Protein AF-A0A4R3TST7-F1 (afdb_monomer)

Secondary structure (DSSP, 8-state):
------SSTT--------HHHHHHHHTS-HHHHHHHHHHHHTSGGGG------HHHHHHHHHHHHHHHH--

Foldseek 3Di:
DDDPPPDCPPPPDPPPDDPVRVVVLVPDDPVVNVVVVVVVCPDPVNPDDDPDDPVSVVVVVVVVVVVVVVD

Radius of gyration: 18.76 Å; Cα contacts (8 Å, |Δi|>4): 8; chains: 1; bounding box: 40×47×36 Å

Solvent-accessible surface area (backbone atoms only — not comparable to full-atom values): 4675 Å² total; per-residue (Å²): 138,83,84,90,82,79,88,62,88,82,60,78,66,82,82,71,75,51,71,69,56,52,53,58,56,68,70,46,54,68,69,57,53,50,51,53,51,52,57,56,57,66,35,71,82,68,66,67,83,71,91,65,50,75,65,52,53,49,51,53,53,52,50,56,54,53,53,66,73,76,110

pLDDT: mean 79.19, std 18.74, range [35.91, 98.12]

Structure (mmCIF, N/CA/C/O backbone):
data_AF-A0A4R3TST7-F1
#
_entry.id   AF-A0A4R3TST7-F1
#
loop_
_atom_site.group_PDB
_atom_site.id
_atom_site.type_symbol
_atom_site.label_atom_id
_atom_site.label_alt_id
_atom_site.label_comp_id
_atom_site.label_asym_id
_atom_site.label_entity_id
_atom_site.label_seq_id
_atom_site.pdbx_PDB_ins_code
_atom_site.Cartn_x
_atom_site.Cartn_y
_atom_site.Cartn_z
_atom_site.occupancy
_atom_site.B_iso_or_equiv
_atom_site.auth_seq_id
_atom_site.auth_comp_id
_atom_site.auth_asym_id
_atom_site.auth_atom_id
_atom_site.pdbx_PDB_model_num
ATOM 1 N N . MET A 1 1 ? 26.879 34.865 -6.983 1.00 35.91 1 MET A N 1
ATOM 2 C CA . MET A 1 1 ? 26.502 33.850 -5.977 1.00 35.91 1 MET A CA 1
ATOM 3 C C . MET A 1 1 ? 25.303 33.101 -6.527 1.00 35.91 1 MET A C 1
ATOM 5 O O . MET A 1 1 ? 24.205 33.634 -6.468 1.00 35.91 1 MET A O 1
ATOM 9 N N . SER A 1 2 ? 25.518 31.955 -7.175 1.00 40.47 2 SER A N 1
ATOM 10 C CA . SER A 1 2 ? 24.436 31.210 -7.833 1.00 40.47 2 SER A CA 1
ATOM 11 C C . SER A 1 2 ? 23.870 30.164 -6.880 1.00 40.47 2 SER A C 1
ATOM 13 O O . SER A 1 2 ? 24.588 29.279 -6.416 1.00 40.47 2 SER A O 1
ATOM 15 N N . GLN A 1 3 ? 22.586 30.322 -6.568 1.00 44.56 3 GLN A N 1
ATOM 16 C CA . GLN A 1 3 ? 21.785 29.410 -5.762 1.00 44.56 3 GLN A CA 1
ATOM 17 C C . GLN A 1 3 ? 21.731 28.043 -6.450 1.00 44.56 3 GLN A C 1
ATOM 19 O O . GLN A 1 3 ? 21.177 27.910 -7.537 1.00 44.56 3 GLN A O 1
ATOM 24 N N . THR A 1 4 ? 22.315 27.028 -5.817 1.00 43.28 4 THR A N 1
ATOM 25 C CA . THR A 1 4 ? 22.092 25.622 -6.179 1.00 43.28 4 THR A CA 1
ATOM 26 C C . THR A 1 4 ? 20.978 25.098 -5.282 1.00 43.28 4 THR A C 1
ATOM 28 O O . THR A 1 4 ? 21.227 24.354 -4.340 1.00 43.28 4 THR A O 1
ATOM 31 N N . THR A 1 5 ? 19.750 25.548 -5.525 1.00 48.22 5 THR A N 1
ATOM 32 C CA . THR A 1 5 ? 18.578 25.089 -4.769 1.00 48.22 5 THR A CA 1
ATOM 33 C C . THR A 1 5 ? 17.514 24.593 -5.732 1.00 48.22 5 THR A C 1
ATOM 35 O O . THR A 1 5 ? 16.405 25.100 -5.727 1.00 48.22 5 THR A O 1
ATOM 38 N N . ASP A 1 6 ? 17.857 23.634 -6.596 1.00 49.19 6 ASP A N 1
ATOM 39 C CA . ASP A 1 6 ? 16.829 22.931 -7.373 1.00 49.19 6 ASP A CA 1
ATOM 40 C C . ASP A 1 6 ? 17.293 21.569 -7.918 1.00 49.19 6 ASP A C 1
ATOM 42 O O . ASP A 1 6 ? 17.277 21.309 -9.117 1.00 49.19 6 ASP A O 1
ATOM 46 N N . GLN A 1 7 ? 17.804 20.687 -7.052 1.00 44.16 7 GLN A N 1
ATOM 47 C CA . GLN A 1 7 ? 18.137 19.308 -7.464 1.00 44.16 7 GLN A CA 1
ATOM 48 C C . GLN A 1 7 ? 17.434 18.210 -6.660 1.00 44.16 7 GLN A C 1
ATOM 50 O O . GLN A 1 7 ? 17.588 17.033 -6.973 1.00 44.16 7 GLN A O 1
ATOM 55 N N . PHE A 1 8 ? 16.603 18.580 -5.682 1.00 47.62 8 PHE A N 1
ATOM 56 C CA . PHE A 1 8 ? 15.847 17.630 -4.856 1.00 47.62 8 PHE A CA 1
ATOM 57 C C . PHE A 1 8 ? 14.323 17.728 -5.032 1.00 47.62 8 PHE A C 1
ATOM 59 O O . PHE A 1 8 ? 13.599 16.945 -4.425 1.00 47.62 8 PHE A O 1
ATOM 66 N N . ALA A 1 9 ? 13.820 18.622 -5.893 1.00 44.91 9 ALA A N 1
ATOM 67 C CA . ALA A 1 9 ? 12.383 18.870 -6.064 1.00 44.91 9 ALA A CA 1
ATOM 68 C C . ALA A 1 9 ? 11.579 17.687 -6.654 1.00 44.91 9 ALA A C 1
ATOM 70 O O . ALA A 1 9 ? 10.356 17.702 -6.601 1.00 44.91 9 ALA A O 1
ATOM 71 N N . ASN A 1 10 ? 12.245 16.645 -7.170 1.00 44.19 10 ASN A N 1
ATOM 72 C CA . ASN A 1 10 ? 11.607 15.457 -7.761 1.00 44.19 10 ASN A CA 1
ATOM 73 C C . ASN A 1 10 ? 11.946 14.140 -7.042 1.00 44.19 10 ASN A C 1
ATOM 75 O O . ASN A 1 10 ? 11.815 13.059 -7.617 1.00 44.19 10 ASN A O 1
ATOM 79 N N . ILE A 1 11 ? 12.377 14.203 -5.782 1.00 47.84 11 ILE A N 1
ATOM 80 C CA . ILE A 1 11 ? 12.277 13.048 -4.890 1.00 47.84 11 ILE A CA 1
ATOM 81 C C . ILE A 1 11 ? 10.934 13.220 -4.196 1.00 47.84 11 ILE A C 1
ATOM 83 O O . ILE A 1 11 ? 10.850 13.953 -3.215 1.00 47.84 11 ILE A O 1
ATOM 87 N N . THR A 1 12 ? 9.863 12.606 -4.712 1.00 53.50 12 THR A N 1
ATOM 88 C CA . THR A 1 12 ? 8.669 12.425 -3.877 1.00 53.50 12 THR A CA 1
ATOM 89 C C . THR A 1 12 ? 9.167 11.750 -2.606 1.00 53.50 12 THR A C 1
ATOM 91 O O . THR A 1 12 ? 9.726 10.651 -2.720 1.00 53.50 12 THR A O 1
ATOM 94 N N . PRO A 1 13 ? 9.074 12.393 -1.426 1.00 49.66 13 PRO A N 1
ATOM 95 C CA . PRO A 1 13 ? 9.460 11.721 -0.203 1.00 49.66 13 PRO A CA 1
ATOM 96 C C . PRO A 1 13 ? 8.675 10.414 -0.164 1.00 49.66 13 PRO A C 1
ATOM 98 O O . PRO A 1 13 ? 7.536 10.368 -0.640 1.00 49.66 13 PRO A O 1
ATOM 101 N N . SER A 1 14 ? 9.286 9.347 0.362 1.00 53.41 14 SER A N 1
ATOM 102 C CA . SER A 1 14 ? 8.504 8.241 0.917 1.00 53.41 14 SER A CA 1
ATOM 103 C C . SER A 1 14 ? 7.324 8.895 1.617 1.00 53.41 14 SER A C 1
ATOM 105 O O . SER A 1 14 ? 7.553 9.699 2.525 1.00 53.41 14 SER A O 1
ATOM 107 N N . ALA A 1 15 ? 6.109 8.684 1.108 1.00 68.62 15 ALA A N 1
ATOM 108 C CA . ALA A 1 15 ? 4.914 9.292 1.665 1.00 68.62 15 ALA A CA 1
ATOM 109 C C . ALA A 1 15 ? 4.636 8.554 2.971 1.00 68.62 15 ALA A C 1
ATOM 111 O O . ALA A 1 15 ? 3.764 7.695 3.055 1.00 68.62 15 ALA A O 1
ATOM 112 N N . THR A 1 16 ? 5.494 8.806 3.958 1.00 78.69 16 THR A N 1
ATOM 113 C CA . THR A 1 16 ? 5.340 8.344 5.319 1.00 78.69 16 THR A CA 1
ATOM 114 C C . THR A 1 16 ? 4.023 8.945 5.780 1.00 78.69 16 THR A C 1
ATOM 116 O O . THR A 1 16 ? 3.915 10.175 5.791 1.00 78.69 16 THR A O 1
ATOM 119 N N . PRO A 1 17 ? 3.013 8.116 6.086 1.00 84.81 17 PRO A N 1
ATOM 120 C CA . PRO A 1 17 ? 1.708 8.620 6.469 1.00 84.81 17 PRO A CA 1
ATOM 121 C C . PRO A 1 17 ? 1.837 9.543 7.678 1.00 84.81 17 PRO A C 1
ATOM 123 O O . PRO A 1 17 ? 2.606 9.269 8.603 1.00 84.81 17 PRO A O 1
ATOM 126 N N . SER A 1 18 ? 1.081 10.632 7.675 1.00 90.06 18 SER A N 1
ATOM 127 C CA . SER A 1 18 ? 0.926 11.488 8.843 1.00 90.06 18 SER A CA 1
ATOM 128 C C . SER A 1 18 ? 0.209 10.745 9.974 1.00 90.06 18 SER A C 1
ATOM 130 O O . SER A 1 18 ? -0.533 9.786 9.757 1.00 90.06 18 SER A O 1
ATOM 132 N N . GLU A 1 19 ? 0.385 11.216 11.206 1.00 93.12 19 GLU A N 1
ATOM 133 C CA . GLU A 1 19 ? -0.286 10.640 12.376 1.00 93.12 19 GLU A CA 1
ATOM 134 C C . GLU A 1 19 ? -1.818 10.682 12.249 1.00 93.12 19 GLU A C 1
ATOM 136 O O . GLU A 1 19 ? -2.499 9.717 12.593 1.00 93.12 19 GLU A O 1
ATOM 141 N N . ALA A 1 20 ? -2.359 11.747 11.651 1.00 92.56 20 ALA A N 1
ATOM 142 C CA . ALA A 1 20 ? -3.788 11.871 11.376 1.00 92.56 20 ALA A CA 1
ATOM 143 C C . ALA A 1 20 ? -4.290 10.810 10.378 1.00 92.56 20 ALA A C 1
ATOM 145 O O . ALA A 1 20 ? -5.383 10.268 10.546 1.00 92.56 20 ALA A O 1
ATOM 146 N N . GLU A 1 21 ? -3.495 10.480 9.356 1.00 91.31 21 GLU A N 1
ATOM 147 C CA . GLU A 1 21 ? -3.824 9.415 8.399 1.00 91.31 21 GLU A CA 1
ATOM 148 C C . GLU A 1 21 ? -3.775 8.032 9.058 1.00 91.31 21 GLU A C 1
ATOM 150 O O . GLU A 1 21 ? -4.650 7.200 8.806 1.00 91.31 21 GLU A O 1
ATOM 155 N N . LEU A 1 22 ? -2.805 7.799 9.950 1.00 94.06 22 LEU A N 1
ATOM 156 C CA . LEU A 1 22 ? -2.717 6.565 10.735 1.00 94.06 22 LEU A CA 1
ATOM 157 C C . LEU A 1 22 ? -3.913 6.408 11.683 1.00 94.06 22 LEU A C 1
ATOM 159 O O . LEU A 1 22 ? -4.498 5.327 11.763 1.00 94.06 22 LEU A O 1
ATOM 163 N N . GLU A 1 23 ? -4.319 7.476 12.368 1.00 96.31 23 GLU A N 1
ATOM 164 C CA . GLU A 1 23 ? -5.474 7.451 13.268 1.00 96.31 23 GLU A CA 1
ATOM 165 C C . GLU A 1 23 ? -6.787 7.245 12.495 1.00 96.31 23 GLU A C 1
ATOM 167 O O . GLU A 1 23 ? -7.638 6.446 12.896 1.00 96.31 23 GLU A O 1
ATOM 172 N N . ALA A 1 24 ? -6.948 7.918 11.351 1.00 95.62 24 ALA A N 1
ATOM 173 C CA . ALA A 1 24 ? -8.096 7.725 10.470 1.00 95.62 24 ALA A CA 1
ATOM 174 C C . ALA A 1 24 ? -8.182 6.278 9.962 1.00 95.62 24 ALA A C 1
ATOM 176 O O . ALA A 1 24 ? -9.270 5.703 9.920 1.00 95.62 24 ALA A O 1
ATOM 177 N N . TRP A 1 25 ? -7.041 5.668 9.631 1.00 94.94 25 TRP A N 1
ATOM 178 C CA . TRP A 1 25 ? -6.963 4.259 9.258 1.00 94.94 25 TRP A CA 1
ATOM 179 C C . TRP A 1 25 ? -7.336 3.323 10.417 1.00 94.94 25 TRP A C 1
ATOM 181 O O . TRP A 1 25 ? -8.117 2.385 10.233 1.00 94.94 25 TRP A O 1
ATOM 191 N N . ALA A 1 26 ? -6.826 3.590 11.621 1.00 96.31 26 ALA A N 1
ATOM 192 C CA . ALA A 1 26 ? -7.097 2.790 12.815 1.00 96.31 26 ALA A CA 1
ATOM 193 C C . ALA A 1 26 ? -8.582 2.792 13.220 1.00 96.31 26 ALA A C 1
ATOM 195 O O . ALA A 1 26 ? -9.062 1.808 13.779 1.00 96.31 26 ALA A O 1
ATOM 196 N N . LYS A 1 27 ? -9.320 3.862 12.901 1.00 98.00 27 LYS A N 1
ATOM 197 C CA . LYS A 1 27 ? -10.770 3.976 13.143 1.00 98.00 27 LYS A CA 1
ATOM 198 C C . LYS A 1 27 ? -11.630 3.168 12.165 1.00 98.00 27 LYS A C 1
ATOM 200 O O . LYS A 1 27 ? -12.823 2.997 12.415 1.00 98.00 27 LYS A O 1
ATOM 205 N N . LEU A 1 28 ? -11.070 2.686 11.052 1.00 97.56 28 LEU A N 1
ATOM 206 C CA . LEU A 1 28 ? -11.821 1.871 10.098 1.00 97.56 28 LEU A CA 1
ATOM 207 C C . LEU A 1 28 ? -12.157 0.494 10.694 1.00 97.56 28 LEU A C 1
ATOM 209 O O . LEU A 1 28 ? -11.305 -0.114 11.346 1.00 97.56 28 LEU A O 1
ATOM 213 N N . PRO A 1 29 ? -13.349 -0.059 10.401 1.00 98.12 29 PRO A N 1
ATOM 214 C CA . PRO A 1 29 ? -13.636 -1.459 10.676 1.00 98.12 29 PRO A CA 1
ATOM 215 C C . PRO A 1 29 ? -12.607 -2.373 10.008 1.00 98.12 29 PRO A C 1
ATOM 217 O O . PRO A 1 29 ? -12.116 -2.083 8.912 1.00 98.12 29 PRO A O 1
ATOM 220 N N . ARG A 1 30 ? -12.318 -3.517 10.637 1.00 97.31 30 ARG A N 1
ATOM 221 C CA . ARG A 1 30 ? -11.306 -4.454 10.137 1.00 97.31 30 ARG A CA 1
ATOM 2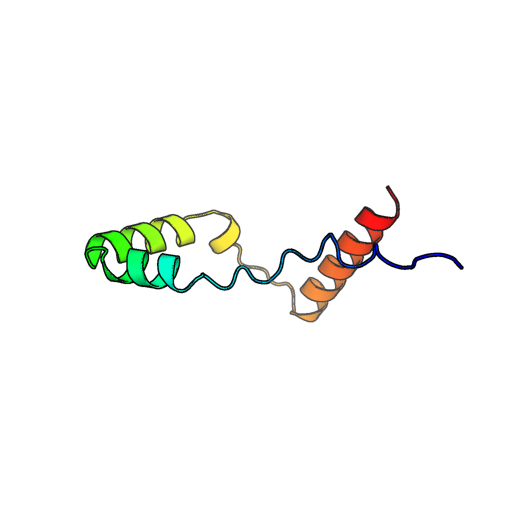22 C C . ARG A 1 30 ? -11.579 -4.905 8.700 1.00 97.31 30 ARG A C 1
ATOM 224 O O . ARG A 1 30 ? -10.649 -4.941 7.898 1.00 97.31 30 ARG A O 1
ATOM 231 N N . ASP A 1 31 ? -12.834 -5.177 8.365 1.00 98.12 31 ASP A N 1
ATOM 232 C CA . ASP A 1 31 ? -13.223 -5.611 7.019 1.00 98.12 31 ASP A CA 1
ATOM 233 C C . ASP A 1 31 ? -12.950 -4.536 5.962 1.00 98.12 31 ASP A C 1
ATOM 235 O O . ASP A 1 31 ? -12.501 -4.844 4.861 1.00 98.12 31 ASP A O 1
ATOM 239 N N . GLU A 1 32 ? -13.131 -3.259 6.308 1.00 97.31 32 GLU A N 1
ATOM 240 C CA . GLU A 1 32 ? -12.847 -2.144 5.403 1.00 97.31 32 GLU A CA 1
ATOM 241 C C . GLU A 1 32 ? -11.337 -1.958 5.193 1.00 97.31 32 GLU A C 1
ATOM 243 O O . GLU A 1 32 ? -10.900 -1.702 4.070 1.00 97.31 32 GLU A O 1
ATOM 248 N N . GLN A 1 33 ? -10.521 -2.154 6.235 1.00 97.50 33 GLN A N 1
ATOM 249 C CA . GLN A 1 33 ? -9.061 -2.182 6.090 1.00 97.50 33 GLN A CA 1
ATOM 250 C C . GLN A 1 33 ? -8.623 -3.306 5.141 1.00 97.50 33 GLN A C 1
ATOM 252 O O . GLN A 1 33 ? -7.829 -3.077 4.227 1.00 97.50 33 GLN A O 1
ATOM 257 N N . VAL A 1 34 ? -9.159 -4.517 5.332 1.00 97.12 34 VAL A N 1
ATOM 258 C CA . VAL A 1 34 ? -8.841 -5.685 4.495 1.00 97.12 34 VAL A CA 1
ATOM 259 C C . VAL A 1 34 ? -9.284 -5.457 3.050 1.00 97.12 34 VAL A C 1
AT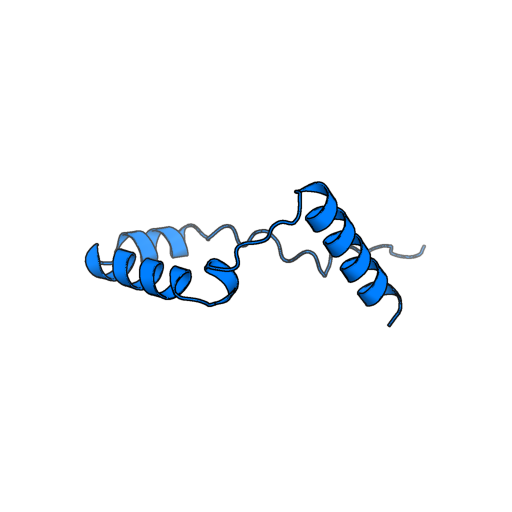OM 261 O O . VAL A 1 34 ? -8.491 -5.679 2.137 1.00 97.12 34 VAL A O 1
ATOM 264 N N . ARG A 1 35 ? -10.498 -4.940 2.827 1.00 97.31 35 ARG A N 1
ATOM 265 C CA . ARG A 1 35 ? -11.016 -4.624 1.488 1.00 97.31 35 ARG A CA 1
ATOM 266 C C . ARG A 1 35 ? -10.119 -3.632 0.748 1.00 97.31 35 ARG A C 1
ATOM 268 O O . ARG A 1 35 ? -9.833 -3.826 -0.432 1.00 97.31 35 ARG A O 1
ATOM 275 N N . ARG A 1 36 ? -9.653 -2.579 1.429 1.00 95.19 36 ARG A N 1
ATOM 276 C CA . ARG A 1 36 ? -8.739 -1.582 0.845 1.00 95.19 36 ARG A CA 1
ATOM 277 C C . ARG A 1 36 ? -7.387 -2.187 0.475 1.00 95.19 36 ARG A C 1
ATOM 279 O O . ARG A 1 36 ? -6.892 -1.910 -0.613 1.00 95.19 36 ARG A O 1
ATOM 286 N N . TYR A 1 37 ? -6.827 -3.050 1.324 1.00 92.69 37 TYR A N 1
ATOM 287 C CA . TYR A 1 37 ? -5.600 -3.780 0.989 1.00 92.69 37 TYR A CA 1
ATOM 288 C C . TYR A 1 37 ? -5.788 -4.722 -0.201 1.00 92.69 37 TYR A C 1
ATOM 290 O O . TYR A 1 37 ? -4.958 -4.735 -1.105 1.00 92.69 37 TYR A O 1
ATOM 298 N N . GLN A 1 38 ? -6.883 -5.480 -0.239 1.00 93.75 38 GLN A N 1
ATOM 299 C CA . GLN A 1 38 ? -7.183 -6.369 -1.363 1.00 93.75 38 GLN A CA 1
ATOM 300 C C . GLN A 1 38 ? -7.321 -5.593 -2.677 1.00 93.75 38 GLN A C 1
ATOM 302 O O . GLN A 1 38 ? -6.773 -6.015 -3.690 1.00 93.75 38 GLN A O 1
ATOM 307 N N . ALA A 1 39 ? -7.992 -4.439 -2.658 1.00 90.69 39 ALA A N 1
ATOM 308 C CA . ALA A 1 39 ? -8.117 -3.579 -3.832 1.00 90.69 39 ALA A CA 1
ATOM 309 C C . ALA A 1 39 ? -6.759 -3.039 -4.316 1.00 90.69 39 ALA A C 1
ATOM 311 O O . ALA A 1 39 ? -6.536 -2.960 -5.522 1.00 90.69 39 ALA A O 1
ATOM 312 N N . LEU A 1 40 ? -5.848 -2.702 -3.394 1.00 87.88 40 LEU A N 1
ATOM 313 C CA . LEU A 1 40 ? -4.485 -2.288 -3.735 1.00 87.88 40 LEU A CA 1
ATOM 314 C C . LEU A 1 40 ? -3.708 -3.430 -4.403 1.00 87.88 40 LEU A C 1
ATOM 316 O O . LEU A 1 40 ? -3.150 -3.246 -5.477 1.00 87.88 40 LEU A O 1
ATOM 320 N N . PHE A 1 41 ? -3.709 -4.626 -3.811 1.00 85.12 41 PHE A N 1
ATOM 321 C CA . PHE A 1 41 ? -2.972 -5.770 -4.363 1.00 85.12 41 PHE A CA 1
ATOM 322 C C . PHE A 1 41 ? -3.595 -6.359 -5.636 1.00 85.12 41 PHE A C 1
ATOM 324 O O . PHE A 1 41 ? -2.930 -7.097 -6.359 1.00 85.12 41 PHE A O 1
ATOM 331 N N . ALA A 1 42 ? -4.849 -6.028 -5.941 1.00 87.94 42 ALA A N 1
ATOM 332 C CA . ALA A 1 42 ? -5.478 -6.372 -7.212 1.00 87.94 42 ALA A CA 1
ATOM 333 C C . ALA A 1 42 ? -4.982 -5.507 -8.386 1.00 87.94 42 ALA A C 1
ATOM 335 O O . ALA A 1 42 ? -5.316 -5.803 -9.534 1.00 87.94 42 ALA A O 1
ATOM 336 N N . GLN A 1 43 ? -4.208 -4.443 -8.135 1.00 85.81 43 GLN A N 1
ATOM 337 C CA . GLN A 1 43 ? -3.660 -3.625 -9.213 1.00 85.81 43 GLN A CA 1
ATOM 338 C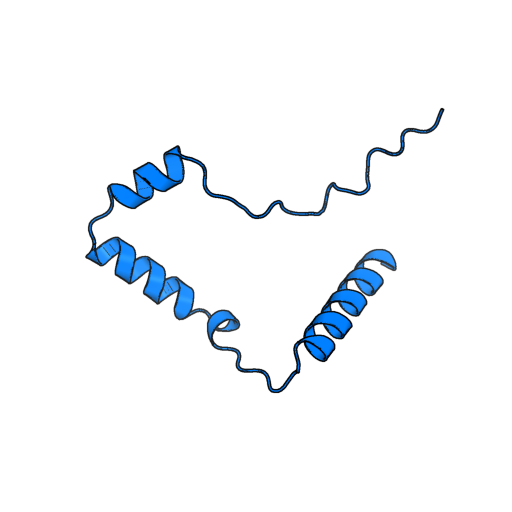 C . GLN A 1 43 ? -2.645 -4.429 -10.048 1.00 85.81 43 GLN A C 1
ATOM 340 O O . GLN A 1 43 ? -1.845 -5.171 -9.473 1.00 85.81 43 GLN A O 1
ATOM 345 N N . PRO A 1 44 ? -2.638 -4.283 -11.390 1.00 78.88 44 PRO A N 1
ATOM 346 C CA . PRO A 1 44 ? -1.749 -5.045 -12.275 1.00 78.88 44 PRO A CA 1
ATOM 347 C C . PRO A 1 44 ? -0.270 -4.933 -11.892 1.00 78.88 44 PRO A C 1
ATOM 349 O O . PRO A 1 44 ? 0.456 -5.924 -11.907 1.00 78.88 44 PRO A O 1
ATOM 352 N N . ASP A 1 45 ? 0.151 -3.745 -11.458 1.00 76.75 45 ASP A N 1
ATOM 353 C CA . ASP A 1 45 ? 1.536 -3.464 -11.084 1.00 76.75 45 ASP A CA 1
ATOM 354 C C . ASP A 1 45 ? 1.987 -4.216 -9.823 1.00 76.75 45 ASP A C 1
ATOM 356 O O . ASP A 1 45 ? 3.178 -4.472 -9.653 1.00 76.75 45 ASP A O 1
ATOM 360 N N . CYS A 1 46 ? 1.051 -4.617 -8.955 1.00 75.69 46 CYS A N 1
ATOM 361 C CA . CYS A 1 46 ? 1.345 -5.362 -7.730 1.00 75.69 46 CYS A CA 1
ATOM 362 C C . CYS A 1 46 ? 1.537 -6.870 -7.958 1.00 75.69 46 CYS A C 1
ATOM 364 O O . CYS A 1 46 ? 2.050 -7.541 -7.066 1.00 75.69 46 CYS A O 1
ATOM 366 N N . ASN A 1 47 ? 1.156 -7.397 -9.127 1.00 70.19 47 ASN A N 1
ATOM 367 C CA . ASN A 1 47 ? 1.274 -8.820 -9.480 1.00 70.19 47 ASN A CA 1
ATOM 368 C C . ASN A 1 47 ? 2.244 -9.074 -10.645 1.00 70.19 47 ASN A C 1
ATOM 370 O O . ASN A 1 47 ? 2.233 -10.150 -11.245 1.00 70.19 47 ASN A O 1
ATOM 374 N N . ASN A 1 48 ? 3.097 -8.100 -10.971 1.00 73.00 48 ASN A N 1
ATOM 375 C CA . ASN A 1 48 ? 4.129 -8.279 -11.983 1.00 73.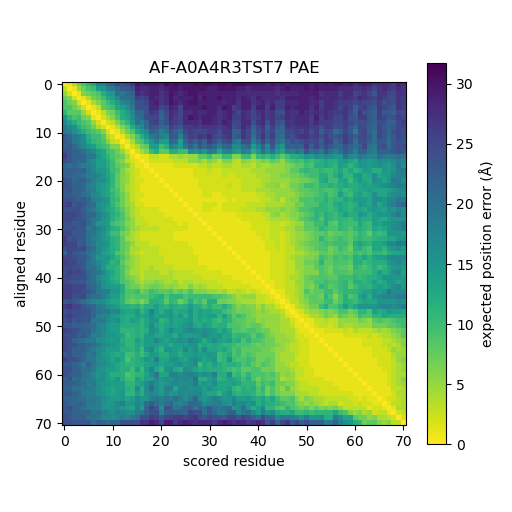00 48 ASN A CA 1
ATOM 376 C C . ASN A 1 48 ? 5.298 -9.087 -11.412 1.00 73.00 48 ASN A C 1
ATOM 378 O O . ASN A 1 48 ? 6.168 -8.566 -10.714 1.00 73.00 48 ASN A O 1
ATOM 382 N N . PHE A 1 49 ? 5.324 -10.375 -11.741 1.00 75.06 49 PHE A N 1
ATOM 383 C CA . PHE A 1 49 ? 6.489 -11.221 -11.523 1.00 75.06 49 PHE A CA 1
ATOM 384 C C . PHE A 1 49 ? 7.537 -10.905 -12.587 1.00 75.06 49 PHE A C 1
ATOM 386 O O . PHE A 1 49 ? 7.237 -10.924 -13.781 1.00 75.06 49 PHE A O 1
ATOM 393 N N . THR A 1 50 ? 8.767 -10.633 -12.160 1.00 80.69 50 THR A N 1
ATOM 394 C CA . THR A 1 50 ? 9.899 -10.453 -13.068 1.00 80.69 50 THR A CA 1
ATOM 395 C C . THR A 1 50 ? 10.955 -11.523 -12.815 1.00 80.69 50 THR A C 1
ATOM 397 O O . THR A 1 50 ? 11.170 -11.941 -11.677 1.00 80.69 50 THR A O 1
ATOM 400 N N . SER A 1 51 ? 11.593 -11.985 -13.889 1.00 90.56 51 SER A N 1
ATOM 401 C CA . SER A 1 51 ? 12.818 -12.786 -13.825 1.00 90.56 51 SER A CA 1
ATOM 402 C C . SER A 1 51 ? 14.066 -11.926 -13.623 1.00 90.56 51 SER A C 1
ATOM 404 O O . SER A 1 51 ? 15.153 -12.477 -13.464 1.00 90.56 51 SER A O 1
ATOM 406 N N . ASP A 1 52 ? 13.916 -10.600 -13.670 1.00 90.06 52 ASP A N 1
ATOM 407 C CA . ASP A 1 52 ? 15.001 -9.649 -13.476 1.00 90.06 52 ASP A CA 1
ATOM 408 C C . ASP A 1 52 ? 15.628 -9.842 -12.100 1.00 90.06 52 ASP A C 1
ATOM 410 O O . ASP A 1 52 ? 14.948 -9.911 -11.068 1.00 90.06 52 ASP A O 1
ATOM 414 N N . THR A 1 53 ? 16.953 -9.883 -12.077 1.00 91.94 53 THR A N 1
ATOM 415 C CA . THR A 1 53 ? 17.680 -9.817 -10.819 1.00 91.94 53 THR A CA 1
ATOM 416 C C . THR A 1 53 ? 17.558 -8.407 -10.228 1.00 91.94 53 THR A C 1
ATOM 418 O O . THR A 1 53 ? 17.275 -7.439 -10.943 1.00 91.94 53 THR A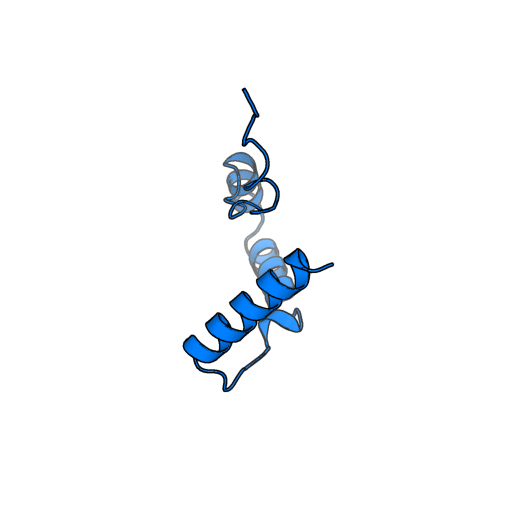 O 1
ATOM 421 N N . PRO A 1 54 ? 17.809 -8.225 -8.921 1.00 89.50 54 PRO A N 1
ATOM 422 C CA . PRO A 1 54 ? 17.873 -6.889 -8.333 1.00 89.50 54 PRO A CA 1
ATOM 423 C C . PRO A 1 54 ? 18.819 -5.927 -9.0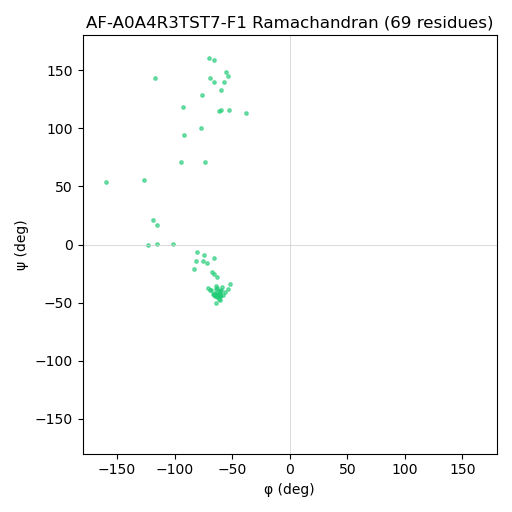75 1.00 89.50 54 PRO A C 1
ATOM 425 O O . PRO A 1 54 ? 18.520 -4.734 -9.173 1.00 89.50 54 PRO A O 1
ATOM 428 N N . ASP A 1 55 ? 19.921 -6.434 -9.637 1.00 93.75 55 ASP A N 1
ATOM 429 C CA . ASP A 1 55 ? 20.868 -5.634 -10.419 1.00 93.75 55 ASP A CA 1
ATOM 430 C C . ASP A 1 55 ? 20.268 -5.171 -11.754 1.00 93.75 55 ASP A C 1
ATOM 432 O O . ASP A 1 55 ? 20.446 -4.010 -12.132 1.00 93.75 55 ASP A O 1
ATOM 436 N N . ASP A 1 56 ? 19.495 -6.026 -12.428 1.00 92.44 56 ASP A N 1
ATOM 437 C CA . ASP A 1 56 ? 18.774 -5.676 -13.659 1.00 92.44 56 ASP A CA 1
ATOM 438 C C . ASP A 1 56 ? 17.730 -4.582 -13.389 1.00 92.44 56 ASP A C 1
ATOM 440 O O . ASP A 1 56 ? 17.653 -3.577 -14.107 1.00 92.44 56 ASP A O 1
ATOM 444 N N . ILE A 1 57 ? 16.984 -4.717 -12.286 1.00 89.06 57 ILE A N 1
ATOM 445 C CA . ILE A 1 57 ? 16.008 -3.715 -11.836 1.00 89.06 57 ILE A CA 1
ATOM 446 C C . ILE A 1 57 ? 16.709 -2.376 -11.562 1.00 89.06 57 ILE A C 1
ATOM 448 O O . ILE A 1 57 ? 16.232 -1.318 -11.994 1.00 89.06 57 ILE A O 1
ATOM 452 N N . LEU A 1 58 ? 17.860 -2.406 -10.881 1.00 90.69 58 LEU A N 1
ATOM 453 C CA . LEU A 1 58 ? 18.644 -1.212 -10.569 1.00 90.69 58 LEU A CA 1
ATOM 454 C C . LEU A 1 58 ? 19.209 -0.550 -11.833 1.00 90.69 58 LEU A C 1
ATOM 456 O O . LEU A 1 58 ? 19.156 0.678 -11.967 1.00 90.69 58 LEU A O 1
ATOM 460 N N . ALA A 1 59 ? 19.730 -1.339 -12.772 1.00 93.81 59 ALA A N 1
ATOM 461 C CA . ALA A 1 59 ? 20.236 -0.848 -14.047 1.00 93.81 59 ALA A CA 1
ATOM 462 C C . ALA A 1 59 ? 19.123 -0.165 -14.859 1.00 93.81 59 ALA A C 1
ATOM 464 O O . ALA A 1 59 ? 19.297 0.974 -15.307 1.00 93.81 59 ALA A O 1
ATOM 465 N N . ALA A 1 60 ? 17.950 -0.796 -14.965 1.00 89.56 60 ALA A N 1
ATOM 466 C CA . ALA A 1 60 ? 16.788 -0.228 -15.642 1.00 89.56 60 ALA A CA 1
ATOM 467 C C . ALA A 1 60 ? 16.299 1.066 -14.965 1.00 89.56 60 ALA A C 1
ATOM 469 O O . ALA A 1 60 ? 15.976 2.047 -15.638 1.00 89.56 60 ALA A O 1
ATOM 470 N N . ALA A 1 61 ? 16.276 1.117 -13.628 1.00 88.44 61 ALA A N 1
ATOM 471 C CA . ALA A 1 61 ? 15.925 2.329 -12.889 1.00 88.44 61 ALA A CA 1
ATOM 472 C C . ALA A 1 61 ? 16.890 3.489 -13.193 1.00 88.44 61 ALA A C 1
ATOM 474 O O . ALA A 1 61 ? 16.443 4.604 -13.475 1.00 88.44 61 ALA A O 1
ATOM 475 N N . ARG A 1 62 ? 18.204 3.227 -13.218 1.00 90.81 62 ARG A N 1
ATOM 476 C CA . ARG A 1 62 ? 19.224 4.229 -13.576 1.00 90.81 62 ARG A CA 1
ATOM 477 C C . ARG A 1 62 ? 19.040 4.746 -15.001 1.00 90.81 62 ARG A C 1
ATOM 479 O O . ARG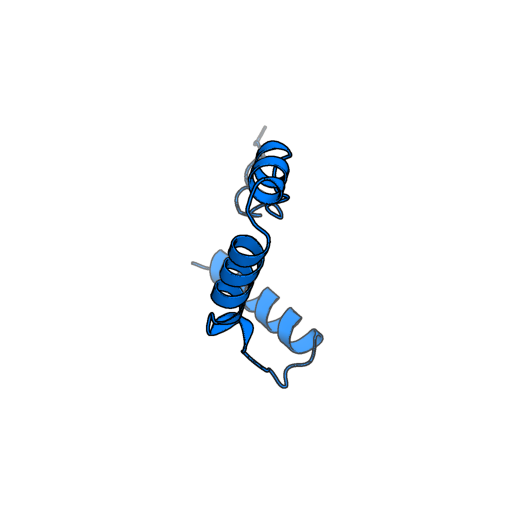 A 1 62 ? 19.100 5.956 -15.215 1.00 90.81 62 ARG A O 1
ATOM 486 N N . GLN A 1 63 ? 18.758 3.864 -15.960 1.00 89.38 63 GLN A N 1
ATOM 487 C CA . GLN A 1 63 ? 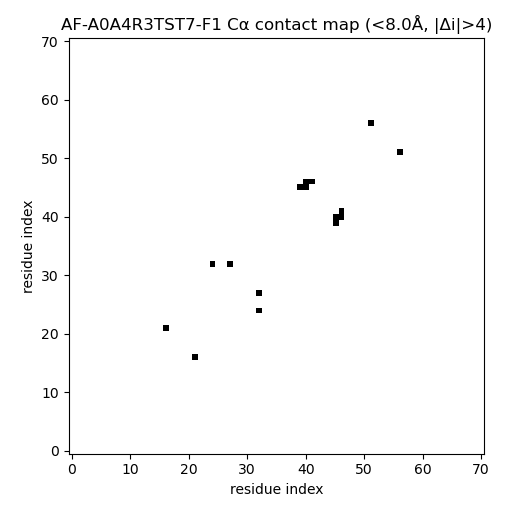18.488 4.266 -17.344 1.00 89.38 63 GLN A CA 1
ATOM 488 C C . GLN A 1 63 ? 17.269 5.191 -17.452 1.00 89.38 63 GLN A C 1
ATOM 490 O O . GLN A 1 63 ? 17.355 6.226 -18.113 1.00 89.38 63 GLN A O 1
ATOM 495 N N . ARG A 1 64 ? 16.163 4.885 -16.755 1.00 86.56 64 ARG A N 1
ATOM 496 C CA . ARG A 1 64 ? 14.963 5.747 -16.734 1.00 86.56 64 ARG A CA 1
ATOM 497 C C . ARG A 1 64 ? 15.267 7.148 -16.198 1.00 86.56 64 ARG A C 1
ATOM 499 O O . ARG A 1 64 ? 14.758 8.129 -16.731 1.00 86.56 64 ARG A O 1
ATOM 506 N N . VAL A 1 65 ? 16.110 7.263 -15.170 1.00 84.94 65 VAL A N 1
ATOM 507 C CA . VAL A 1 65 ? 16.534 8.566 -14.623 1.00 84.94 65 VAL A CA 1
ATOM 508 C C . VAL A 1 65 ? 17.371 9.351 -15.634 1.00 84.94 65 VAL A C 1
ATOM 510 O O . VAL A 1 65 ? 17.139 10.544 -15.818 1.00 84.94 65 VAL A O 1
ATOM 513 N N . VAL A 1 66 ? 18.309 8.696 -16.326 1.00 83.94 66 VAL A N 1
ATOM 514 C CA . VAL A 1 66 ? 19.116 9.340 -17.377 1.00 83.94 66 VAL A CA 1
ATOM 515 C C . VAL A 1 66 ? 18.233 9.842 -18.521 1.00 83.94 66 VAL A C 1
ATOM 517 O O . VAL A 1 66 ? 18.405 10.972 -18.967 1.00 83.94 66 VAL A O 1
ATOM 520 N N . GLN A 1 67 ? 17.251 9.049 -18.956 1.00 80.06 67 GLN A N 1
ATOM 521 C CA . GLN A 1 67 ? 16.312 9.447 -20.011 1.00 80.06 67 GLN A CA 1
ATOM 522 C C . GLN A 1 67 ? 15.494 10.688 -19.629 1.00 80.06 67 GLN A C 1
ATOM 524 O O . GLN A 1 67 ? 15.330 11.574 -20.459 1.00 80.06 67 GLN A O 1
ATOM 529 N N . ARG A 1 68 ? 15.054 10.802 -18.367 1.00 74.94 68 ARG A N 1
ATOM 530 C CA . ARG A 1 68 ? 14.354 11.999 -17.858 1.00 74.94 68 ARG A CA 1
ATOM 531 C C . ARG A 1 68 ? 15.221 13.256 -17.822 1.00 74.94 68 ARG A C 1
ATOM 533 O O . ARG A 1 68 ? 14.680 14.349 -17.816 1.00 74.94 68 ARG A O 1
ATOM 540 N N . ARG A 1 69 ? 16.544 13.111 -17.733 1.00 68.12 69 ARG A N 1
ATOM 541 C CA . ARG A 1 69 ? 17.484 14.241 -17.681 1.00 68.12 69 ARG A CA 1
ATOM 542 C C . ARG A 1 69 ? 17.830 14.789 -19.072 1.00 68.12 69 ARG A C 1
ATOM 544 O O . ARG A 1 69 ? 18.313 15.911 -19.170 1.00 68.12 69 ARG A O 1
ATOM 551 N N . ASN 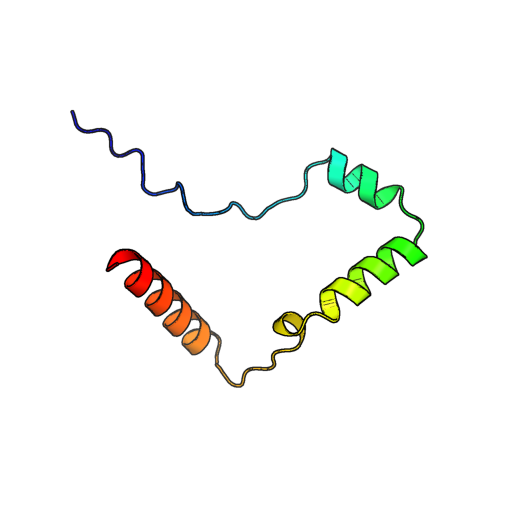A 1 70 ? 17.630 13.985 -20.115 1.00 60.78 70 ASN A N 1
ATOM 552 C CA . ASN A 1 70 ? 18.034 14.298 -21.487 1.00 60.78 70 ASN A CA 1
ATOM 553 C C . ASN A 1 70 ? 16.873 14.781 -22.381 1.00 60.78 70 ASN A C 1
ATOM 555 O O . ASN A 1 70 ? 17.105 15.018 -23.566 1.00 60.78 70 ASN A O 1
ATOM 559 N N . GLY A 1 71 ? 15.654 14.883 -21.844 1.00 52.22 71 GLY A N 1
ATOM 560 C CA . GLY A 1 71 ? 14.492 15.513 -22.483 1.00 52.22 71 GLY A CA 1
ATOM 561 C C . GLY A 1 71 ? 14.110 16.785 -21.746 1.00 52.22 71 GLY A C 1
ATOM 562 O O . GLY A 1 71 ? 13.583 17.693 -22.420 1.00 52.22 71 GLY A O 1
#

Mean predicted aligned error: 12.29 Å

Sequence (71 aa):
MSQTTDQFANITPSATPSEAELEAWAKLPRDEQVRRYQALFAQPDCNNFTSDTPDDILAAARQRVVQRRNG